Protein AF-A0A959Y227-F1 (afdb_monomer_lite)

pLDDT: mean 95.11, std 3.86, range [79.94, 98.69]

Radius of gyration: 13.15 Å; chains: 1; bounding box: 31×25×35 Å

Structure (mmCIF, N/CA/C/O backbone):
data_AF-A0A959Y227-F1
#
_entry.id   AF-A0A959Y227-F1
#
loop_
_atom_site.group_PDB
_atom_site.id
_atom_site.type_symbol
_atom_site.label_atom_id
_atom_site.label_alt_id
_atom_site.label_comp_id
_atom_site.label_asym_id
_atom_site.label_entity_id
_atom_site.label_seq_id
_atom_site.pdbx_PDB_ins_code
_atom_site.Cartn_x
_atom_site.Cartn_y
_atom_site.Cartn_z
_atom_site.occupancy
_atom_site.B_iso_or_equiv
_atom_site.auth_seq_id
_atom_site.auth_comp_id
_atom_site.auth_asym_id
_atom_site.auth_atom_id
_atom_site.pdbx_PDB_model_num
ATOM 1 N N . GLN A 1 1 ? -16.172 9.752 12.361 1.00 88.69 1 GLN A N 1
ATOM 2 C CA . GLN A 1 1 ? -15.016 10.545 11.881 1.00 88.69 1 GLN A CA 1
ATOM 3 C C . GLN A 1 1 ? -14.213 9.667 10.934 1.00 88.69 1 GLN A C 1
ATOM 5 O O . GLN A 1 1 ? -14.315 8.458 11.072 1.00 88.69 1 GLN A O 1
ATOM 10 N N . PHE A 1 2 ? -13.482 10.243 9.983 1.00 97.00 2 PHE A N 1
ATOM 11 C CA . PHE A 1 2 ? -12.647 9.507 9.027 1.00 97.00 2 PHE A CA 1
ATOM 12 C C . PHE A 1 2 ? -11.309 10.222 8.864 1.00 97.00 2 PHE A C 1
ATOM 14 O O . PHE A 1 2 ? -11.266 11.453 8.930 1.00 97.00 2 PHE A O 1
ATOM 21 N N . ILE A 1 3 ? -10.251 9.454 8.617 1.00 98.06 3 ILE A N 1
ATOM 22 C CA . ILE A 1 3 ? -8.979 9.967 8.110 1.00 98.06 3 ILE A CA 1
ATOM 23 C C . ILE A 1 3 ? -8.862 9.562 6.643 1.00 98.06 3 ILE A C 1
ATOM 25 O O . ILE A 1 3 ? -8.952 8.381 6.318 1.00 98.06 3 ILE A O 1
ATOM 29 N N . PHE A 1 4 ? -8.655 10.551 5.776 1.00 98.19 4 PHE A N 1
ATOM 30 C CA . PHE A 1 4 ? -8.316 10.348 4.370 1.00 98.19 4 PHE A CA 1
ATOM 31 C C . PHE A 1 4 ? -6.824 10.630 4.199 1.00 98.19 4 PHE A C 1
ATOM 33 O O . PHE A 1 4 ? -6.400 11.785 4.139 1.00 98.19 4 PHE A O 1
ATOM 40 N N . HIS A 1 5 ? -6.018 9.572 4.187 1.00 98.19 5 HIS A N 1
ATOM 41 C CA . HIS A 1 5 ? -4.567 9.648 4.058 1.00 98.19 5 HIS A CA 1
ATOM 42 C C . HIS A 1 5 ? -4.153 9.590 2.588 1.00 98.19 5 HIS A C 1
ATOM 44 O O . HIS A 1 5 ? -3.864 8.530 2.036 1.00 98.19 5 HIS A O 1
ATOM 50 N N . LEU A 1 6 ? -4.159 10.757 1.947 1.00 97.00 6 LEU A N 1
ATOM 51 C CA . LEU A 1 6 ? -3.800 10.921 0.533 1.00 97.00 6 LEU A CA 1
ATOM 52 C C . LEU A 1 6 ? -2.376 11.478 0.339 1.00 97.00 6 LEU A C 1
ATOM 54 O O . LEU A 1 6 ? -1.940 11.683 -0.790 1.00 97.00 6 LEU A O 1
ATOM 58 N N . GLY A 1 7 ? -1.661 11.763 1.433 1.00 95.94 7 GLY A N 1
ATOM 59 C CA . GLY A 1 7 ? -0.324 12.353 1.401 1.00 95.94 7 GLY A CA 1
ATOM 60 C C . GLY A 1 7 ? 0.764 11.309 1.158 1.00 95.94 7 GLY A C 1
ATOM 61 O O . GLY A 1 7 ? 0.835 10.313 1.873 1.00 95.94 7 GLY A O 1
ATOM 62 N N . ALA A 1 8 ? 1.621 11.551 0.166 1.00 95.62 8 ALA A N 1
ATOM 63 C CA . ALA A 1 8 ? 2.804 10.746 -0.132 1.00 95.62 8 ALA A CA 1
ATOM 64 C C . ALA A 1 8 ? 3.793 11.554 -0.987 1.00 95.62 8 ALA A C 1
ATOM 66 O O . ALA A 1 8 ? 3.393 12.475 -1.706 1.00 95.62 8 ALA A O 1
ATOM 67 N N . ARG A 1 9 ? 5.072 11.174 -0.981 1.00 95.19 9 ARG A N 1
ATOM 68 C CA . ARG A 1 9 ? 5.998 11.513 -2.064 1.00 95.19 9 ARG A CA 1
ATOM 69 C C . ARG A 1 9 ? 5.616 10.674 -3.286 1.00 95.19 9 ARG A C 1
ATOM 71 O O . ARG A 1 9 ? 5.651 9.448 -3.229 1.00 95.19 9 ARG A O 1
ATOM 78 N N . THR A 1 10 ? 5.230 11.334 -4.377 1.00 86.44 10 THR A N 1
ATOM 79 C CA . THR A 1 10 ? 4.703 10.692 -5.601 1.00 86.44 10 THR A CA 1
ATOM 80 C C . THR A 1 10 ? 5.634 10.808 -6.807 1.00 86.44 10 THR A C 1
ATOM 82 O O . THR A 1 10 ? 5.214 10.582 -7.938 1.00 86.44 10 THR A O 1
ATOM 85 N N . ASP A 1 11 ? 6.877 11.228 -6.589 1.00 87.81 11 ASP A N 1
ATOM 86 C CA . ASP A 1 11 ? 7.855 11.432 -7.653 1.00 87.81 11 ASP A CA 1
ATOM 87 C C . ASP A 1 11 ? 8.401 10.089 -8.147 1.00 87.81 11 ASP A C 1
ATOM 89 O O . ASP A 1 11 ? 9.297 9.519 -7.540 1.00 87.81 11 ASP A O 1
ATOM 93 N N . THR A 1 12 ? 7.871 9.566 -9.251 1.00 79.94 12 THR A N 1
ATOM 94 C CA . THR A 1 12 ? 8.295 8.270 -9.809 1.00 79.94 12 THR A CA 1
ATOM 95 C C . THR A 1 12 ? 9.698 8.280 -10.419 1.00 79.94 12 THR A C 1
ATOM 97 O O . THR A 1 12 ? 10.146 7.242 -10.901 1.00 79.94 12 THR A O 1
ATOM 100 N N . THR A 1 13 ? 10.363 9.438 -10.468 1.00 83.00 13 THR A N 1
ATOM 101 C CA . THR A 1 13 ? 11.734 9.581 -10.982 1.00 83.00 13 THR A CA 1
ATOM 102 C C . THR A 1 13 ? 12.785 9.629 -9.873 1.00 83.00 13 THR A C 1
ATOM 104 O O . THR A 1 13 ? 13.977 9.601 -10.172 1.00 83.00 13 THR A O 1
ATOM 107 N N . GLU A 1 14 ? 12.348 9.665 -8.611 1.00 88.88 14 GLU A N 1
ATOM 108 C CA . GLU A 1 14 ? 13.212 9.553 -7.439 1.00 88.88 14 GLU A CA 1
ATOM 109 C C . GLU A 1 14 ? 13.625 8.090 -7.215 1.00 88.88 14 GLU A C 1
ATOM 111 O O . GLU A 1 14 ? 12.801 7.175 -7.301 1.00 88.88 14 GLU A O 1
ATOM 116 N N . PHE A 1 15 ? 14.906 7.879 -6.914 1.00 86.81 15 PHE A N 1
ATOM 117 C CA . PHE A 1 15 ? 15.488 6.559 -6.651 1.00 86.81 15 PHE A CA 1
ATOM 118 C C . PHE A 1 15 ? 16.026 6.414 -5.227 1.00 86.81 15 PHE A C 1
ATOM 120 O O . PHE A 1 15 ? 16.414 5.311 -4.841 1.00 86.81 15 PHE A O 1
ATOM 127 N N . ASP A 1 16 ? 16.036 7.488 -4.435 1.00 92.38 16 ASP A N 1
ATOM 128 C CA . ASP A 1 16 ? 16.334 7.407 -3.012 1.00 92.38 16 ASP A CA 1
ATOM 129 C C . ASP A 1 16 ? 15.182 6.721 -2.262 1.00 92.38 16 ASP A C 1
ATOM 131 O O . ASP A 1 16 ? 14.165 7.326 -1.905 1.00 92.38 16 ASP A O 1
ATOM 135 N N . THR A 1 17 ? 15.350 5.421 -2.021 1.00 93.00 17 THR A N 1
ATOM 136 C CA . THR A 1 17 ? 14.389 4.596 -1.283 1.00 93.00 17 THR A CA 1
ATOM 137 C C . THR A 1 17 ? 14.165 5.111 0.135 1.00 93.00 17 THR A C 1
ATOM 139 O O . THR A 1 17 ? 13.052 4.998 0.638 1.00 93.00 17 THR A O 1
ATOM 142 N N . ALA A 1 18 ? 15.162 5.746 0.766 1.00 95.88 18 ALA A N 1
ATOM 143 C CA . ALA A 1 18 ? 15.040 6.224 2.142 1.00 95.88 18 ALA A CA 1
ATOM 144 C C . ALA A 1 18 ? 13.972 7.321 2.279 1.00 95.88 18 ALA A C 1
ATOM 146 O O . ALA A 1 18 ? 13.256 7.369 3.281 1.00 95.88 18 ALA A O 1
ATOM 147 N N . ILE A 1 19 ? 13.808 8.160 1.250 1.00 95.06 19 ILE A N 1
ATOM 148 C CA . ILE A 1 19 ? 12.753 9.182 1.210 1.00 95.06 19 ILE A CA 1
ATOM 149 C C . ILE A 1 19 ? 11.371 8.523 1.175 1.00 95.06 19 ILE A C 1
ATOM 151 O O . ILE A 1 19 ? 10.446 8.976 1.854 1.00 95.06 19 ILE A O 1
ATOM 155 N N . PHE A 1 20 ? 11.211 7.457 0.390 1.00 97.00 20 PHE A N 1
ATOM 156 C CA . PHE A 1 20 ? 9.948 6.728 0.317 1.00 97.00 20 PHE A CA 1
ATOM 157 C C . PHE A 1 20 ? 9.669 5.928 1.587 1.00 97.00 20 PHE A C 1
ATOM 159 O O . PHE A 1 20 ? 8.527 5.904 2.049 1.00 97.00 20 PHE A O 1
ATOM 166 N N . ASP A 1 21 ? 10.696 5.346 2.198 1.00 96.12 21 ASP A N 1
ATOM 167 C CA . ASP A 1 21 ? 10.570 4.672 3.484 1.00 96.12 21 ASP A CA 1
ATOM 168 C C . ASP A 1 21 ? 10.065 5.647 4.550 1.00 96.12 21 ASP A C 1
ATOM 170 O O . ASP A 1 21 ? 9.092 5.361 5.245 1.00 96.12 21 ASP A O 1
ATOM 174 N N . GLU A 1 22 ? 10.663 6.836 4.654 1.00 97.25 22 GLU A N 1
ATOM 175 C CA . GLU A 1 22 ? 10.260 7.847 5.632 1.00 97.25 22 GLU A CA 1
ATOM 176 C C . GLU A 1 22 ? 8.859 8.411 5.350 1.00 97.25 22 GLU A C 1
ATOM 178 O O . GLU A 1 22 ? 7.981 8.377 6.219 1.00 97.25 22 GLU A O 1
ATOM 183 N N . LEU A 1 23 ? 8.640 8.937 4.142 1.00 97.19 23 LEU A N 1
ATOM 184 C CA . LEU A 1 23 ? 7.471 9.764 3.836 1.00 97.19 23 LEU A CA 1
ATOM 185 C C . LEU A 1 23 ? 6.258 8.965 3.358 1.00 97.19 23 LEU A C 1
ATOM 187 O O . LEU A 1 23 ? 5.133 9.449 3.497 1.00 97.19 23 LEU A O 1
ATOM 191 N N . ASN A 1 24 ? 6.457 7.763 2.810 1.00 97.75 24 ASN A N 1
ATOM 192 C CA . ASN A 1 24 ? 5.363 6.912 2.348 1.00 97.75 24 ASN A CA 1
ATOM 193 C C . ASN A 1 24 ? 5.128 5.763 3.322 1.00 97.75 24 ASN A C 1
ATOM 195 O O . ASN A 1 24 ? 4.047 5.692 3.906 1.00 97.75 24 ASN A O 1
ATOM 199 N N . LEU A 1 25 ? 6.109 4.880 3.515 1.00 98.19 25 LEU A N 1
ATOM 200 C CA . LEU A 1 25 ? 5.908 3.641 4.265 1.00 98.19 25 LEU A CA 1
ATOM 201 C C . LEU A 1 25 ? 5.715 3.914 5.762 1.00 98.19 25 LEU A C 1
ATOM 203 O O . LEU A 1 25 ? 4.626 3.698 6.299 1.00 98.19 25 LEU A O 1
ATOM 207 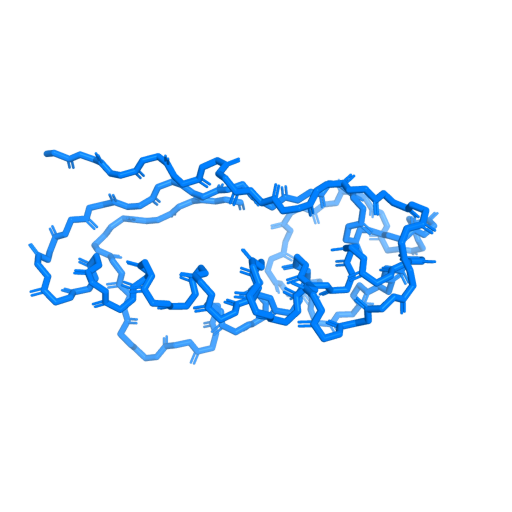N N . HIS A 1 26 ? 6.737 4.437 6.439 1.00 98.50 26 HIS A N 1
ATOM 208 C CA . HIS A 1 26 ? 6.722 4.663 7.885 1.00 98.50 26 HIS A CA 1
ATOM 209 C C . HIS A 1 26 ? 5.640 5.660 8.295 1.00 98.50 26 HIS A C 1
ATOM 211 O O . HIS A 1 26 ? 4.918 5.424 9.266 1.00 98.50 26 HIS A O 1
ATOM 217 N N . TYR A 1 27 ? 5.459 6.740 7.532 1.00 98.44 27 TYR A N 1
ATOM 218 C CA . TYR A 1 27 ? 4.400 7.703 7.818 1.00 98.44 27 TYR A CA 1
ATOM 219 C C . TYR A 1 27 ? 3.007 7.059 7.765 1.00 98.44 27 TYR A C 1
ATOM 221 O O . TYR A 1 27 ? 2.195 7.257 8.673 1.00 98.44 27 TYR A O 1
ATOM 229 N N . SER A 1 28 ? 2.729 6.239 6.745 1.00 98.56 28 SER A N 1
ATOM 230 C CA . SER A 1 28 ? 1.438 5.549 6.615 1.00 98.56 28 SER A CA 1
ATOM 231 C C . SER A 1 28 ? 1.230 4.515 7.725 1.00 98.56 28 SER A C 1
ATOM 233 O O . SER A 1 28 ? 0.129 4.415 8.271 1.00 98.56 28 SER A O 1
ATOM 235 N N . GLN A 1 29 ? 2.287 3.809 8.144 1.00 98.69 29 GLN A N 1
ATOM 236 C CA . GLN A 1 29 ? 2.245 2.911 9.305 1.00 98.69 29 GLN A CA 1
ATOM 237 C C . GLN A 1 29 ? 1.895 3.661 10.598 1.00 98.69 29 GLN A C 1
ATOM 239 O O . GLN A 1 29 ? 1.095 3.177 11.399 1.00 98.69 29 GLN A O 1
ATOM 244 N N . GLU A 1 30 ? 2.444 4.857 10.812 1.00 98.62 30 GLU A N 1
ATOM 245 C CA . GLU A 1 30 ? 2.114 5.679 11.980 1.00 98.62 30 GLU A CA 1
ATOM 246 C C . GLU A 1 30 ? 0.668 6.195 11.942 1.00 98.62 30 GLU A C 1
ATOM 248 O O . GLU A 1 30 ? -0.019 6.188 12.970 1.00 98.62 30 GLU A O 1
ATOM 253 N N . VAL A 1 31 ? 0.163 6.587 10.767 1.00 98.44 31 VAL A N 1
ATOM 254 C CA . VAL A 1 31 ? -1.255 6.945 10.586 1.00 98.44 31 VAL A CA 1
ATOM 255 C C . VAL A 1 31 ? -2.158 5.754 10.909 1.00 98.44 31 VAL A C 1
ATOM 257 O O . VAL A 1 31 ? -3.113 5.912 11.674 1.00 98.44 31 VAL A O 1
ATOM 260 N N . TRP A 1 32 ? -1.832 4.561 10.405 1.00 98.69 32 TRP A N 1
ATOM 261 C CA . TRP A 1 32 ? -2.555 3.322 10.700 1.00 98.69 32 TRP A CA 1
ATOM 262 C C . TRP A 1 32 ? -2.617 3.044 12.202 1.00 98.69 32 TRP A C 1
ATOM 264 O O . TRP A 1 32 ? -3.706 2.902 12.759 1.00 98.69 32 TRP A O 1
ATOM 274 N N . LYS A 1 33 ? -1.466 3.041 12.886 1.00 98.50 33 LYS A N 1
ATOM 275 C CA . LYS A 1 33 ? -1.382 2.795 14.337 1.00 98.50 33 LYS A CA 1
ATOM 276 C C . LYS A 1 33 ? -2.209 3.800 15.140 1.00 98.50 33 LYS A C 1
ATOM 278 O O . LYS A 1 33 ? -2.852 3.429 16.120 1.00 98.50 33 LYS A O 1
ATOM 283 N N . ARG A 1 34 ? -2.238 5.074 14.732 1.00 98.31 34 ARG A N 1
ATOM 284 C CA . ARG A 1 34 ? -3.094 6.092 15.368 1.00 98.31 34 ARG A CA 1
ATOM 285 C C . ARG A 1 34 ? -4.573 5.812 15.119 1.00 98.31 34 ARG A C 1
ATOM 287 O O . ARG A 1 34 ? -5.358 5.889 16.059 1.00 98.31 34 ARG A O 1
ATOM 294 N N . CYS A 1 35 ? -4.950 5.450 13.897 1.00 98.31 35 CYS A N 1
ATOM 295 C CA . CYS A 1 35 ? -6.327 5.083 13.564 1.00 98.31 35 CYS A CA 1
ATOM 296 C C . CYS A 1 35 ? -6.809 3.875 14.381 1.00 98.31 35 CYS A C 1
ATOM 298 O O . CYS A 1 35 ? -7.909 3.922 14.927 1.00 98.31 35 CYS A O 1
ATOM 300 N N . VAL A 1 36 ? -5.959 2.859 14.566 1.00 98.25 36 VAL A N 1
ATOM 301 C CA . VAL A 1 36 ? -6.205 1.734 15.487 1.00 98.25 36 VAL A CA 1
ATOM 302 C C . VAL A 1 36 ? -6.409 2.242 16.916 1.00 98.25 36 VAL A C 1
ATOM 304 O O . VAL A 1 36 ? -7.467 2.026 17.502 1.00 98.25 36 VAL A O 1
ATOM 307 N N . LYS A 1 37 ? -5.435 2.985 17.459 1.00 98.25 37 LYS A N 1
ATOM 308 C CA . LYS A 1 37 ? -5.449 3.477 18.847 1.00 98.25 37 LYS A CA 1
ATOM 309 C C . LYS A 1 37 ? -6.689 4.307 19.189 1.00 98.25 37 LYS A C 1
ATOM 311 O O . LYS A 1 37 ? -7.184 4.228 20.309 1.00 98.25 37 LYS A O 1
ATOM 316 N N . TYR A 1 38 ? -7.153 5.135 18.258 1.00 97.75 38 TYR A N 1
ATOM 317 C CA . TYR A 1 38 ? -8.281 6.042 18.476 1.00 97.75 38 TYR A CA 1
ATOM 318 C C . TYR A 1 38 ? -9.612 5.503 17.932 1.00 97.75 38 TYR A C 1
ATOM 320 O O . TYR A 1 38 ? -10.627 6.187 18.050 1.00 97.75 38 TYR A O 1
ATOM 328 N N . GLY A 1 39 ? -9.630 4.303 17.340 1.00 97.44 39 GLY A N 1
ATOM 329 C CA . GLY A 1 39 ? -10.836 3.708 16.760 1.00 97.44 39 GLY A CA 1
ATOM 330 C C . GLY A 1 39 ? -11.401 4.497 15.573 1.00 97.44 39 GLY A C 1
ATOM 331 O O . GLY A 1 39 ? -12.618 4.579 15.414 1.00 97.44 39 GLY A O 1
ATOM 332 N N . ILE A 1 40 ? -10.539 5.112 14.757 1.00 98.00 40 ILE A N 1
ATOM 333 C CA . ILE A 1 40 ? -10.946 5.961 13.629 1.00 98.00 40 ILE A CA 1
ATOM 334 C C . ILE A 1 40 ? -10.805 5.179 12.312 1.00 98.00 40 ILE A C 1
ATOM 336 O O . ILE A 1 40 ? -9.728 4.656 12.041 1.00 98.00 40 ILE A O 1
ATOM 340 N N . PRO A 1 41 ? -11.853 5.109 11.473 1.00 98.31 41 PRO A N 1
ATOM 341 C CA . PRO A 1 41 ? -11.767 4.597 10.108 1.00 98.31 41 PRO A CA 1
ATOM 342 C C . PRO A 1 41 ? -10.716 5.307 9.242 1.00 98.31 41 PRO A C 1
ATOM 344 O O . PRO A 1 41 ? -10.582 6.535 9.299 1.00 98.31 41 PRO A O 1
ATOM 347 N N . LEU A 1 42 ? -10.032 4.542 8.390 1.00 98.62 42 LEU A N 1
ATOM 348 C CA . LEU A 1 42 ? -8.951 5.029 7.531 1.00 98.62 42 LEU A CA 1
ATOM 349 C C . LEU A 1 42 ? -9.225 4.719 6.058 1.00 98.62 42 LEU A C 1
ATOM 351 O O . LEU A 1 42 ? -9.366 3.564 5.688 1.00 98.62 42 LEU A O 1
ATOM 355 N N . VAL A 1 43 ? -9.215 5.729 5.198 1.00 98.44 43 VAL A N 1
ATOM 356 C CA . VAL A 1 43 ? -9.067 5.527 3.751 1.00 98.44 43 VAL A CA 1
ATOM 357 C C . VAL A 1 43 ? -7.690 6.045 3.369 1.00 98.44 43 VAL A C 1
ATOM 359 O O . VAL A 1 43 ? -7.400 7.215 3.619 1.00 98.44 43 VAL A O 1
ATOM 362 N N . TYR A 1 44 ? -6.827 5.196 2.825 1.00 98.19 44 TYR A N 1
ATOM 363 C CA . TYR A 1 44 ? -5.489 5.589 2.385 1.00 98.19 44 TYR A CA 1
ATOM 364 C C . TYR A 1 44 ? -5.367 5.471 0.865 1.00 98.19 44 TYR A C 1
ATOM 366 O O . TYR A 1 44 ? -6.225 4.891 0.215 1.00 98.19 44 TYR A O 1
ATOM 374 N N . ALA A 1 45 ? -4.335 6.079 0.287 1.00 97.31 45 ALA A N 1
ATOM 375 C CA . ALA A 1 45 ? -4.065 5.966 -1.142 1.00 97.31 45 ALA A CA 1
ATOM 376 C C . ALA A 1 45 ? -2.961 4.934 -1.416 1.00 97.31 45 ALA A C 1
ATOM 378 O O . ALA A 1 45 ? -1.779 5.247 -1.191 1.00 97.31 45 ALA A O 1
ATOM 379 N N . SER A 1 46 ? -3.317 3.761 -1.951 1.00 95.56 46 SER A N 1
ATOM 380 C CA . SER A 1 46 ? -2.377 2.928 -2.710 1.00 95.56 46 SER A CA 1
ATOM 381 C C . SER A 1 46 ? -2.149 3.521 -4.117 1.00 95.56 46 SER A C 1
ATOM 383 O O . SER A 1 46 ? -2.295 4.732 -4.334 1.00 95.56 46 SER A O 1
ATOM 385 N N . SER A 1 47 ? -1.684 2.726 -5.078 1.00 95.31 47 SER A N 1
ATOM 386 C CA . SER A 1 47 ? -1.395 3.163 -6.443 1.00 95.31 47 SER A CA 1
ATOM 387 C C . SER A 1 47 ? -1.417 1.999 -7.422 1.00 95.31 47 SER A C 1
ATOM 389 O O . SER A 1 47 ? -0.887 0.939 -7.125 1.00 95.31 47 SER A O 1
ATOM 391 N N . ALA A 1 48 ? -1.877 2.228 -8.654 1.00 94.38 48 ALA A N 1
ATOM 392 C CA . ALA A 1 48 ? -1.739 1.242 -9.729 1.00 94.38 48 ALA A CA 1
ATOM 393 C C . ALA A 1 48 ? -0.267 0.923 -10.076 1.00 94.38 48 ALA A C 1
ATOM 395 O O . ALA A 1 48 ? 0.010 -0.069 -10.745 1.00 94.38 48 ALA A O 1
ATOM 396 N N . ALA A 1 49 ? 0.693 1.732 -9.606 1.00 94.56 49 ALA A N 1
ATOM 397 C CA . ALA A 1 49 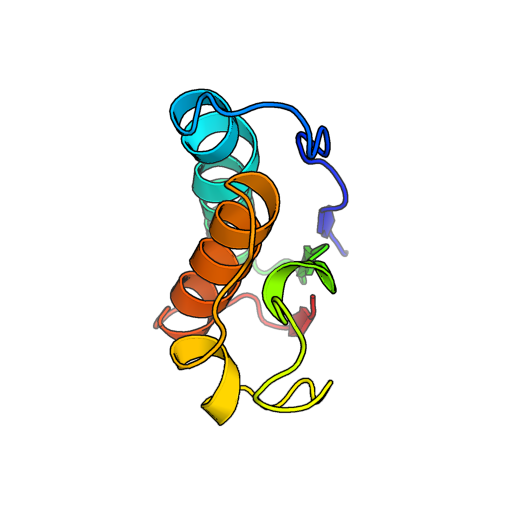? 2.119 1.427 -9.717 1.00 94.56 49 ALA A CA 1
ATOM 398 C C . ALA A 1 49 ? 2.515 0.122 -8.999 1.00 94.56 49 ALA A C 1
ATOM 400 O O . ALA A 1 49 ? 3.566 -0.439 -9.315 1.00 94.56 49 ALA A O 1
ATOM 401 N N . THR A 1 50 ? 1.689 -0.375 -8.067 1.00 95.44 50 THR A N 1
ATOM 402 C CA . THR A 1 50 ? 1.911 -1.664 -7.402 1.00 95.44 50 THR A CA 1
ATOM 403 C C . THR A 1 50 ? 1.853 -2.828 -8.389 1.00 95.44 50 THR A C 1
ATOM 405 O O . THR A 1 50 ? 2.645 -3.756 -8.269 1.00 95.44 50 THR A O 1
ATOM 408 N N . TYR A 1 51 ? 1.007 -2.746 -9.423 1.00 95.38 51 TYR A N 1
ATOM 409 C CA . TYR A 1 51 ? 0.825 -3.798 -10.429 1.00 95.38 51 TYR A CA 1
ATOM 410 C C . TYR A 1 51 ? 2.044 -4.051 -11.320 1.00 95.38 51 TYR A C 1
ATOM 412 O O . TYR A 1 51 ? 2.087 -5.056 -12.031 1.00 95.38 51 TYR A O 1
ATOM 420 N N . GLY A 1 52 ? 3.031 -3.156 -11.313 1.00 93.44 52 GLY A N 1
ATOM 421 C CA . GLY A 1 52 ? 4.221 -3.312 -12.133 1.00 93.44 52 GLY A CA 1
ATOM 422 C C . GLY A 1 52 ? 3.917 -3.252 -13.628 1.00 93.44 52 GLY A C 1
ATOM 423 O O . GLY A 1 52 ? 3.297 -2.298 -14.100 1.00 93.44 52 GLY A O 1
ATOM 424 N N . ALA A 1 53 ? 4.346 -4.270 -14.379 1.00 94.06 53 ALA A N 1
ATOM 425 C CA . ALA A 1 53 ? 4.004 -4.391 -15.797 1.00 94.06 53 ALA A CA 1
ATOM 426 C C . ALA A 1 53 ? 2.643 -5.077 -16.029 1.00 94.06 53 ALA A C 1
ATOM 428 O O . ALA A 1 53 ? 2.248 -5.269 -17.179 1.00 94.06 53 ALA A O 1
ATOM 429 N N . GLY A 1 54 ? 1.914 -5.426 -14.962 1.00 91.69 54 GLY A N 1
ATOM 430 C CA . GLY A 1 54 ? 0.604 -6.070 -15.041 1.00 91.69 54 GLY A CA 1
ATOM 431 C C . GLY A 1 54 ? 0.680 -7.569 -15.329 1.00 91.69 54 GLY A C 1
ATOM 432 O O . GLY A 1 54 ? -0.281 -8.139 -15.843 1.00 91.69 54 GLY A O 1
ATOM 433 N N . GLU A 1 55 ? 1.794 -8.237 -15.005 1.00 91.00 55 GLU A N 1
ATOM 434 C CA . GLU A 1 55 ? 1.992 -9.672 -15.269 1.00 91.00 55 GLU A CA 1
ATOM 435 C C . GLU A 1 55 ? 0.964 -10.565 -14.553 1.00 91.00 55 GLU A C 1
ATOM 437 O O . GLU A 1 55 ? 0.737 -11.708 -14.952 1.00 91.00 55 GLU A O 1
ATOM 442 N N . HIS A 1 56 ? 0.331 -10.031 -13.506 1.00 89.12 56 HIS A N 1
ATOM 443 C CA . HIS A 1 56 ? -0.707 -10.685 -12.712 1.00 89.12 56 HIS A CA 1
ATOM 444 C C . HIS A 1 56 ? -2.108 -10.086 -12.924 1.00 89.12 56 HIS A C 1
ATOM 446 O O . HIS A 1 56 ? -3.029 -10.426 -12.188 1.00 89.12 56 HIS A O 1
ATOM 452 N N . GLY A 1 57 ? -2.287 -9.237 -13.942 1.00 91.75 57 GLY A N 1
ATOM 453 C CA . GLY A 1 57 ? -3.519 -8.480 -14.165 1.00 91.75 57 GLY A CA 1
ATOM 454 C C . GLY A 1 57 ? -3.621 -7.223 -13.293 1.00 91.75 57 GLY A C 1
ATOM 455 O O . GLY A 1 57 ? -2.663 -6.832 -12.629 1.00 91.75 57 GLY A O 1
ATOM 456 N N . TYR A 1 58 ? -4.795 -6.590 -13.335 1.00 89.50 58 TYR A N 1
ATOM 457 C CA . TYR A 1 58 ? -5.149 -5.392 -12.563 1.00 89.50 58 TYR A CA 1
ATOM 458 C C . TYR A 1 58 ? -6.353 -5.718 -11.674 1.00 89.50 58 TYR A C 1
ATOM 460 O O . TYR A 1 58 ? -7.469 -5.275 -11.945 1.00 89.50 58 TYR A O 1
ATOM 468 N N . ASP A 1 59 ? -6.131 -6.604 -10.707 1.00 88.75 59 ASP A N 1
ATOM 469 C CA . ASP A 1 59 ? -7.148 -7.072 -9.768 1.00 88.75 59 ASP A CA 1
ATOM 470 C C . ASP A 1 59 ? -6.710 -6.742 -8.337 1.00 88.75 59 ASP A C 1
ATOM 472 O O . ASP A 1 59 ? -5.579 -7.048 -7.950 1.00 88.75 59 ASP A O 1
ATOM 476 N N . ASP A 1 60 ? -7.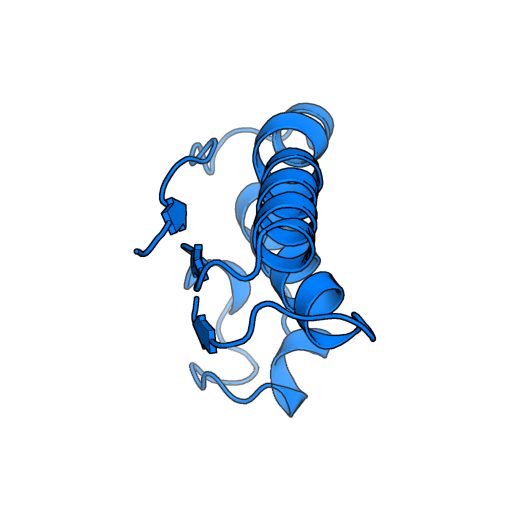607 -6.140 -7.557 1.00 83.31 60 ASP A N 1
ATOM 477 C CA . ASP A 1 60 ? -7.366 -5.697 -6.176 1.00 83.31 60 ASP A CA 1
ATOM 478 C C . ASP A 1 60 ? -7.505 -6.862 -5.165 1.00 83.31 60 ASP A C 1
ATOM 480 O O . ASP A 1 60 ? -7.821 -6.670 -3.988 1.00 83.31 60 ASP A O 1
ATOM 484 N N . ASP A 1 61 ? -7.279 -8.099 -5.615 1.00 90.19 61 ASP A N 1
ATOM 485 C CA . ASP A 1 61 ? -7.292 -9.287 -4.767 1.00 90.19 61 ASP A CA 1
ATOM 486 C C . ASP A 1 61 ? -6.103 -9.270 -3.792 1.00 90.19 61 ASP A C 1
ATOM 488 O O . ASP A 1 61 ? -4.926 -9.248 -4.173 1.00 90.19 61 ASP A O 1
ATOM 492 N N . HIS A 1 62 ? -6.412 -9.336 -2.497 1.00 91.00 62 HIS A N 1
ATOM 493 C CA . HIS A 1 62 ? -5.416 -9.376 -1.433 1.00 91.00 62 HIS A CA 1
ATOM 494 C C . HIS A 1 62 ? -4.450 -10.567 -1.553 1.00 91.00 62 HIS A C 1
ATOM 496 O O . HIS A 1 62 ? -3.294 -10.451 -1.136 1.00 91.00 62 HIS A O 1
ATOM 502 N N . ASP A 1 63 ? -4.869 -11.677 -2.168 1.00 91.25 63 ASP A N 1
ATOM 503 C CA . ASP A 1 63 ? -4.016 -12.849 -2.403 1.00 91.25 63 ASP A CA 1
ATOM 504 C C . ASP A 1 63 ? -2.951 -12.606 -3.493 1.00 91.25 63 ASP A C 1
ATOM 506 O O . ASP A 1 63 ? -1.972 -13.361 -3.609 1.00 91.25 63 ASP A O 1
ATOM 510 N N . LEU A 1 64 ? -3.113 -11.549 -4.299 1.00 92.81 64 LEU A N 1
ATOM 511 C CA . LEU A 1 64 ? -2.159 -11.135 -5.329 1.00 92.81 64 LEU A CA 1
ATOM 512 C C . LEU A 1 64 ? -1.148 -10.109 -4.827 1.00 92.81 64 LEU A C 1
ATOM 514 O O . LEU A 1 64 ? -0.035 -10.090 -5.347 1.00 92.81 64 LEU A O 1
ATOM 518 N N . ILE A 1 65 ? -1.472 -9.316 -3.800 1.00 93.38 65 ILE A N 1
ATOM 519 C CA . ILE A 1 65 ? -0.628 -8.203 -3.321 1.00 93.38 65 ILE A CA 1
ATOM 520 C C . ILE A 1 65 ? 0.806 -8.653 -2.997 1.00 93.38 65 ILE A C 1
ATOM 522 O O . ILE A 1 65 ? 1.757 -7.937 -3.305 1.00 93.38 65 ILE A O 1
ATOM 526 N N . ALA A 1 66 ? 0.986 -9.858 -2.444 1.00 93.50 66 ALA A N 1
ATOM 527 C CA . ALA A 1 66 ? 2.307 -10.422 -2.141 1.00 93.50 66 ALA A CA 1
ATOM 528 C C . ALA A 1 66 ? 3.113 -10.876 -3.377 1.00 93.50 66 ALA A C 1
ATOM 530 O O . ALA A 1 66 ? 4.308 -11.143 -3.261 1.00 93.50 66 ALA A O 1
ATOM 531 N N . LYS A 1 67 ? 2.465 -11.011 -4.538 1.00 93.75 67 LYS A N 1
ATOM 532 C CA . LYS A 1 67 ? 3.063 -11.435 -5.816 1.00 93.75 67 LYS A CA 1
ATOM 533 C C . LYS A 1 67 ? 3.349 -10.258 -6.746 1.00 93.75 67 LYS A C 1
ATOM 535 O O . LYS A 1 67 ? 4.081 -10.429 -7.717 1.00 93.75 67 LYS A O 1
ATOM 540 N N . LEU A 1 68 ? 2.754 -9.096 -6.479 1.00 95.12 68 LEU A N 1
ATOM 541 C CA . LEU A 1 68 ? 2.941 -7.903 -7.291 1.00 95.12 68 LEU A CA 1
ATOM 542 C C . LEU A 1 68 ? 4.412 -7.473 -7.304 1.00 95.12 68 LEU A C 1
ATOM 544 O O . LEU A 1 68 ? 5.125 -7.598 -6.306 1.00 95.12 68 LEU A O 1
ATOM 548 N N . LYS A 1 69 ? 4.860 -6.963 -8.453 1.00 94.69 69 LYS A N 1
ATOM 549 C CA . LYS A 1 69 ? 6.245 -6.546 -8.668 1.00 94.69 69 LYS A CA 1
ATOM 550 C C . LYS A 1 69 ? 6.290 -5.131 -9.248 1.00 94.69 69 LYS A C 1
ATOM 552 O O . LYS A 1 69 ? 6.316 -4.977 -10.468 1.00 94.69 69 LYS A O 1
ATOM 557 N N . PRO A 1 70 ? 6.310 -4.098 -8.394 1.00 95.25 70 PRO A N 1
ATOM 558 C CA . PRO A 1 70 ? 6.395 -2.715 -8.844 1.00 95.25 70 PRO A CA 1
ATOM 559 C C . PRO A 1 70 ? 7.667 -2.450 -9.665 1.00 95.25 70 PRO A C 1
ATOM 561 O O . PRO A 1 70 ? 8.669 -3.150 -9.534 1.00 95.25 70 PRO A O 1
ATOM 564 N N . LEU A 1 71 ? 7.627 -1.425 -10.523 1.00 95.12 71 LEU A N 1
ATOM 565 C CA . LEU A 1 71 ? 8.735 -1.092 -11.436 1.00 95.12 71 LEU A CA 1
ATOM 566 C C . LEU A 1 71 ? 9.630 0.056 -10.943 1.00 95.12 71 LEU A C 1
ATOM 568 O O . LEU A 1 71 ? 10.594 0.408 -11.621 1.00 95.12 71 LEU A O 1
ATOM 572 N N . ASN A 1 72 ? 9.294 0.685 -9.815 1.00 94.00 72 ASN A N 1
ATOM 573 C CA . ASN A 1 72 ? 10.056 1.795 -9.245 1.00 94.00 72 ASN A CA 1
ATOM 574 C C . ASN A 1 72 ? 9.895 1.868 -7.712 1.00 94.00 72 ASN A C 1
ATOM 576 O O . ASN A 1 72 ? 8.900 1.357 -7.189 1.00 94.00 72 ASN A O 1
ATOM 580 N N . PRO A 1 73 ? 10.813 2.558 -7.003 1.00 96.00 73 PRO A N 1
ATOM 581 C CA . PRO A 1 73 ? 10.776 2.685 -5.542 1.00 96.00 73 PRO A CA 1
ATOM 582 C C . PRO A 1 73 ? 9.483 3.290 -4.982 1.00 96.00 73 PRO A C 1
ATOM 584 O O . PRO A 1 73 ? 9.014 2.902 -3.914 1.00 96.00 73 PRO A O 1
ATOM 587 N N . TYR A 1 74 ? 8.851 4.209 -5.718 1.00 96.06 74 TYR A N 1
ATOM 588 C CA . TYR A 1 74 ? 7.543 4.736 -5.335 1.00 96.06 74 TYR A CA 1
ATOM 589 C C . TYR A 1 74 ? 6.486 3.620 -5.264 1.00 96.06 74 TYR A C 1
ATOM 591 O O . TYR A 1 74 ? 5.787 3.497 -4.256 1.00 96.06 74 TYR A O 1
ATOM 599 N N . GL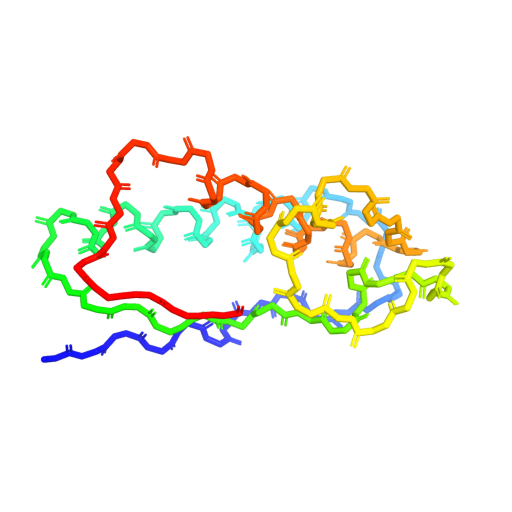Y A 1 75 ? 6.375 2.797 -6.309 1.00 96.56 75 GLY A N 1
ATOM 600 C CA . GLY A 1 75 ? 5.448 1.669 -6.362 1.00 96.56 75 GLY A CA 1
ATOM 601 C C . GLY A 1 75 ? 5.783 0.594 -5.327 1.00 96.56 75 GLY A C 1
ATOM 602 O O . GLY A 1 75 ? 4.866 0.055 -4.709 1.00 96.56 75 GLY A O 1
ATOM 603 N N . GLU A 1 76 ? 7.073 0.343 -5.083 1.00 97.00 76 GLU A N 1
ATOM 604 C CA . GLU A 1 76 ? 7.545 -0.530 -3.998 1.00 97.00 76 GLU A CA 1
ATOM 605 C C . GLU A 1 76 ? 7.042 -0.026 -2.646 1.00 97.00 76 GLU A C 1
ATOM 607 O O . GLU A 1 76 ? 6.363 -0.764 -1.945 1.00 97.00 76 GLU A O 1
ATOM 612 N N . SER A 1 77 ? 7.213 1.262 -2.333 1.00 97.75 77 SER A N 1
ATOM 613 C CA . SER A 1 77 ? 6.744 1.834 -1.061 1.00 97.75 77 SER A CA 1
ATOM 614 C C . SER A 1 77 ? 5.234 1.698 -0.833 1.00 97.75 77 SER A C 1
ATOM 616 O O . SER A 1 77 ? 4.785 1.560 0.307 1.00 97.75 77 SER A O 1
ATOM 618 N N . LYS A 1 78 ? 4.435 1.726 -1.911 1.00 97.50 78 LYS A N 1
ATOM 619 C CA . LYS A 1 78 ? 2.983 1.509 -1.851 1.00 97.50 78 LYS A CA 1
ATOM 620 C C . LYS A 1 78 ? 2.658 0.043 -1.603 1.00 97.50 78 LYS A C 1
ATOM 622 O O . LYS A 1 78 ? 1.953 -0.259 -0.646 1.00 97.50 78 LYS A O 1
ATOM 627 N N . ASN A 1 79 ? 3.242 -0.863 -2.387 1.00 97.50 79 ASN A N 1
ATOM 628 C CA . ASN A 1 79 ? 3.009 -2.295 -2.221 1.00 97.50 79 ASN A CA 1
ATOM 629 C C . ASN A 1 79 ? 3.510 -2.803 -0.857 1.00 97.50 79 ASN A C 1
ATOM 631 O O . ASN A 1 79 ? 2.869 -3.645 -0.235 1.00 97.50 79 ASN A O 1
ATOM 635 N N . ASP A 1 80 ? 4.618 -2.260 -0.358 1.00 98.19 80 ASP A N 1
ATOM 636 C CA . ASP A 1 80 ? 5.169 -2.567 0.958 1.00 98.19 80 ASP A CA 1
ATOM 637 C C . ASP A 1 80 ? 4.197 -2.199 2.081 1.00 98.19 80 ASP A C 1
ATOM 639 O O . ASP A 1 80 ? 4.013 -2.984 3.018 1.00 98.19 80 ASP A O 1
ATOM 643 N N . PHE A 1 81 ? 3.530 -1.044 1.974 1.00 98.44 81 PHE A N 1
ATOM 644 C CA . PHE A 1 81 ? 2.489 -0.658 2.920 1.00 98.44 81 PHE A CA 1
ATOM 645 C C . PHE A 1 81 ? 1.261 -1.567 2.815 1.00 98.44 81 PHE A C 1
ATOM 647 O O . PHE A 1 81 ? 0.783 -2.024 3.851 1.00 98.44 81 PHE A O 1
ATOM 654 N N . ASP A 1 82 ? 0.800 -1.897 1.606 1.00 97.56 82 ASP A N 1
ATOM 655 C CA . ASP A 1 82 ? -0.358 -2.779 1.397 1.00 97.56 82 ASP A CA 1
ATOM 656 C C . ASP A 1 82 ? -0.115 -4.171 2.009 1.00 97.56 82 ASP A C 1
ATOM 658 O O . ASP A 1 82 ? -0.926 -4.676 2.795 1.00 97.56 82 ASP A O 1
ATOM 662 N N . ARG A 1 83 ? 1.058 -4.769 1.739 1.00 97.44 83 ARG A N 1
ATOM 663 C CA . ARG A 1 83 ? 1.486 -6.044 2.348 1.00 97.44 83 ARG A CA 1
ATOM 664 C C . ARG A 1 83 ? 1.536 -5.937 3.869 1.00 97.44 83 ARG A C 1
ATOM 666 O O . ARG A 1 83 ? 1.050 -6.824 4.575 1.00 97.44 83 ARG A O 1
ATOM 673 N N . TRP A 1 84 ? 2.122 -4.857 4.384 1.00 98.25 84 TRP A N 1
ATOM 674 C CA . TRP A 1 84 ? 2.236 -4.631 5.820 1.00 98.25 84 TRP A CA 1
ATOM 675 C C . TRP A 1 84 ? 0.865 -4.483 6.491 1.00 98.25 84 TRP A C 1
ATOM 677 O O . TRP A 1 84 ? 0.632 -5.114 7.524 1.00 98.25 84 TRP A O 1
ATOM 687 N N . ALA A 1 85 ? -0.049 -3.704 5.908 1.00 97.81 85 ALA A N 1
ATOM 688 C CA . ALA A 1 85 ? -1.391 -3.443 6.425 1.00 97.81 85 ALA A CA 1
ATOM 689 C C . ALA A 1 85 ? -2.228 -4.729 6.503 1.00 97.81 85 ALA A C 1
ATOM 691 O O . ALA A 1 85 ? -2.891 -4.994 7.513 1.00 97.81 85 ALA A O 1
ATOM 692 N N . LEU A 1 86 ? -2.136 -5.585 5.479 1.00 96.44 86 LEU A N 1
ATOM 693 C CA . LEU A 1 86 ? -2.800 -6.890 5.463 1.00 96.44 86 LEU A CA 1
ATOM 694 C C . LEU A 1 86 ? -2.315 -7.815 6.580 1.00 96.44 86 LEU A C 1
ATOM 696 O O . LEU A 1 86 ? -3.139 -8.506 7.190 1.00 96.44 86 LEU A O 1
ATOM 700 N N . ALA A 1 87 ? -1.016 -7.778 6.881 1.00 97.06 87 ALA A N 1
ATOM 701 C CA . ALA A 1 87 ? -0.378 -8.605 7.899 1.00 97.06 87 ALA A CA 1
ATOM 702 C C . ALA A 1 87 ? -0.623 -8.138 9.348 1.00 97.06 87 ALA A C 1
ATOM 704 O O . ALA A 1 87 ? -0.283 -8.867 10.281 1.00 97.06 87 ALA A O 1
ATOM 705 N N . GLN A 1 88 ? -1.199 -6.949 9.575 1.00 97.56 88 GLN A N 1
ATOM 706 C CA . GLN A 1 88 ? -1.418 -6.451 10.937 1.00 97.56 88 GLN A CA 1
ATOM 707 C C . GLN A 1 88 ? -2.498 -7.248 11.677 1.00 97.56 88 GLN A C 1
ATOM 709 O O . GLN A 1 88 ? -3.587 -7.477 11.154 1.00 97.56 88 GLN A O 1
ATOM 714 N N . ALA A 1 89 ? -2.225 -7.614 12.932 1.00 97.44 89 ALA A N 1
ATOM 715 C CA . ALA A 1 89 ? -3.223 -8.228 13.811 1.00 97.44 89 ALA A CA 1
ATOM 716 C C . ALA A 1 89 ? -4.309 -7.220 14.227 1.00 97.44 89 ALA A C 1
ATOM 718 O O . ALA A 1 89 ? -5.490 -7.559 14.283 1.00 97.44 89 ALA A O 1
ATOM 719 N N . GLU A 1 90 ? -3.908 -5.971 14.478 1.00 97.62 90 GLU A N 1
ATOM 720 C CA . GLU A 1 90 ? -4.805 -4.870 14.821 1.00 97.62 90 GLU A CA 1
ATOM 721 C C . GLU A 1 90 ? -4.998 -3.939 13.621 1.00 97.62 90 GLU A C 1
ATOM 723 O O . GLU A 1 90 ? -4.036 -3.454 13.014 1.00 97.62 90 GLU A O 1
ATOM 728 N N . LYS A 1 91 ? -6.261 -3.675 13.281 1.00 97.62 91 LYS A N 1
ATOM 729 C CA . LYS A 1 91 ? -6.650 -2.877 12.113 1.00 97.62 91 LYS A CA 1
ATOM 730 C C . LYS A 1 91 ? -7.675 -1.819 12.520 1.00 97.62 91 LYS A C 1
ATOM 732 O O . LYS A 1 91 ? -8.426 -2.050 13.472 1.00 97.62 91 LYS A O 1
ATOM 737 N N . PRO A 1 92 ? -7.739 -0.664 11.831 1.00 96.81 92 PRO A N 1
ATOM 738 C CA . PRO A 1 92 ? -8.857 0.254 11.9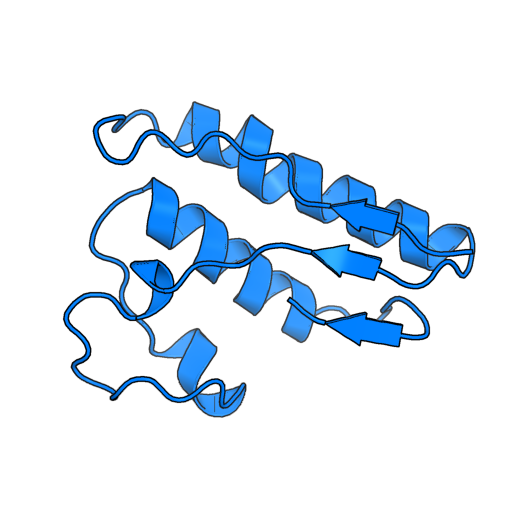83 1.00 96.81 92 PRO A CA 1
ATOM 739 C C . PRO A 1 92 ? -10.181 -0.492 11.783 1.00 96.81 92 PRO A C 1
ATOM 741 O O . PRO 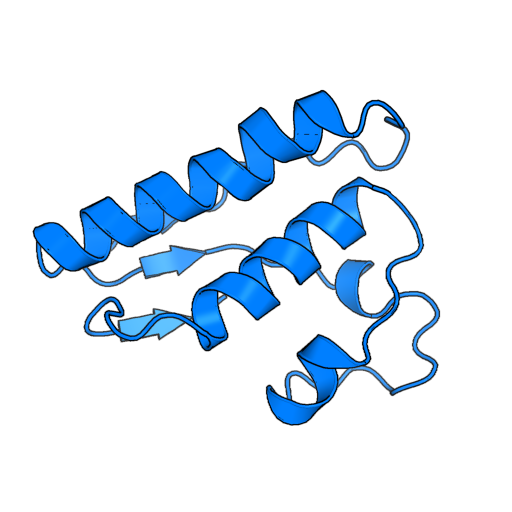A 1 92 ? -10.255 -1.407 10.963 1.00 96.81 92 PRO A O 1
ATOM 744 N N . TYR A 1 93 ? -11.232 -0.082 12.500 1.00 92.19 93 TYR A N 1
ATOM 745 C CA . TYR A 1 93 ? -12.556 -0.718 12.410 1.00 92.19 93 TYR A CA 1
ATOM 746 C C . TYR A 1 93 ? -13.079 -0.813 10.965 1.00 92.19 93 TYR A C 1
ATOM 748 O O . TYR A 1 93 ? -13.753 -1.770 10.598 1.00 92.19 93 TYR A O 1
ATOM 756 N N . PHE A 1 94 ? -12.732 0.177 10.145 1.00 97.62 94 PHE A N 1
ATOM 757 C CA . PHE A 1 94 ? -12.899 0.147 8.701 1.00 97.62 94 PHE A CA 1
ATOM 758 C C . PHE A 1 94 ? -11.638 0.705 8.051 1.00 97.62 94 PHE A C 1
ATOM 760 O O . PHE A 1 94 ? -11.129 1.743 8.492 1.00 97.62 94 PHE A O 1
ATOM 767 N N . TRP A 1 95 ? -11.175 0.048 6.990 1.00 97.50 95 TRP A N 1
ATOM 768 C CA . TRP A 1 95 ? -10.118 0.576 6.149 1.00 97.50 95 TRP A CA 1
ATOM 769 C C . TRP A 1 95 ? -10.283 0.172 4.683 1.00 97.50 95 TRP A C 1
ATOM 771 O O . TRP A 1 95 ? -10.844 -0.881 4.387 1.00 97.50 95 TRP A O 1
ATOM 781 N N . ALA A 1 96 ? -9.810 1.035 3.789 1.00 95.94 96 ALA A N 1
ATOM 782 C CA . ALA A 1 96 ? -9.738 0.803 2.349 1.00 95.94 96 ALA A CA 1
ATOM 783 C C . ALA A 1 96 ? -8.580 1.624 1.770 1.00 95.94 96 ALA A C 1
ATOM 785 O O . ALA A 1 96 ? -8.274 2.698 2.301 1.00 95.94 96 ALA A O 1
ATOM 786 N N . GLY A 1 97 ? -7.957 1.153 0.698 1.00 90.56 97 GLY A N 1
ATOM 787 C CA . GLY A 1 97 ? -6.905 1.891 0.009 1.00 90.56 97 GLY A CA 1
ATOM 788 C C . GLY A 1 97 ? -6.295 1.121 -1.131 1.00 90.56 97 GLY A C 1
ATOM 789 O O . GLY A 1 97 ? -6.496 -0.112 -1.146 1.00 90.56 97 GLY A O 1
#

Sequence (97 aa):
QFIFHLGARTDTTEFDTAIFDELNLHYSQEVWKRCVKYGIPLVYASSAATYGAGEHGYDDDHDLIAKLKPLNPYGESKNDFDRWALAQAEKPYFWAG

Foldseek 3Di:
DEDEAEWADPPQPDAPLVRLCVGQQVVVVVVFVVLLVVLHEYEYDADQLQQAVQPVHSDPDLVCLVVGDGPGSNSVSRSNNSVVQVPDPTGRPHYYD

Secondary structure (DSSP, 8-state):
--EEE------TT---HHHHIIIIIIHHHHHHHHHHHHT--EEE---GGGGTT-TT-S---HHHHTT---SSHHHHHHHHHHHHHHH-SS--SSEE-